Protein AF-A0A2J7Z170-F1 (afdb_monomer)

Secondary structure (DSSP, 8-state):
--HHHHHHHHHHHTT-S-HHHHTTTTTS--HHHHHHHHHIIIIIIGGGS-GGGGPPPPHHHHHHHHHHHHTTEETTEEE-PPTT---TTTT-GGG-TTEEE-GGGHHHHHHHHHHHHHHHHHHHHHT-HHHHHHHHHHHHHHHHHHHHHHHTS----------PPP-SPPPPP-

Structure (mmCIF, N/CA/C/O backbone):
data_AF-A0A2J7Z170-F1
#
_entry.id   AF-A0A2J7Z170-F1
#
loop_
_atom_site.group_PDB
_atom_site.id
_atom_site.type_symbol
_atom_site.label_atom_id
_atom_site.label_alt_id
_atom_site.label_comp_id
_atom_site.label_asym_id
_atom_site.label_entity_id
_atom_site.label_seq_id
_atom_site.pdbx_PDB_ins_code
_atom_site.Cartn_x
_atom_site.Cartn_y
_atom_site.Cartn_z
_atom_site.occupancy
_atom_site.B_iso_or_equiv
_atom_site.auth_seq_id
_atom_site.auth_comp_id
_atom_site.auth_asym_id
_atom_site.auth_atom_id
_atom_site.pdbx_PDB_model_num
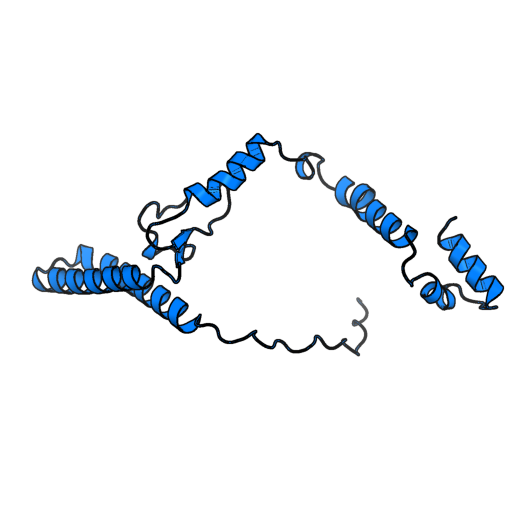ATOM 1 N N . MET A 1 1 ? 19.320 -2.466 -48.873 1.00 48.31 1 MET A N 1
ATOM 2 C CA . MET A 1 1 ? 18.588 -1.811 -49.979 1.00 48.31 1 MET A CA 1
ATOM 3 C C . MET A 1 1 ? 17.517 -0.944 -49.342 1.00 48.31 1 MET A C 1
ATOM 5 O O . MET A 1 1 ? 17.100 -1.253 -48.240 1.00 48.31 1 MET A O 1
ATOM 9 N N . ASP A 1 2 ? 17.167 0.186 -49.949 1.00 59.62 2 ASP A N 1
ATOM 10 C CA . ASP A 1 2 ? 16.150 1.098 -49.407 1.00 59.62 2 ASP A CA 1
ATOM 11 C C . ASP A 1 2 ? 14.764 0.415 -49.413 1.00 59.62 2 ASP A C 1
ATOM 13 O O . ASP A 1 2 ? 14.420 -0.257 -50.387 1.00 59.62 2 ASP A O 1
ATOM 17 N N . LEU A 1 3 ? 13.949 0.599 -48.370 1.00 54.66 3 LEU A N 1
ATOM 18 C CA . LEU A 1 3 ? 12.586 0.049 -48.273 1.00 54.66 3 LEU A CA 1
ATOM 19 C C . LEU A 1 3 ? 11.713 0.552 -49.428 1.00 54.66 3 LEU A C 1
ATOM 21 O O . LEU A 1 3 ? 10.884 -0.182 -49.971 1.00 54.66 3 LEU A O 1
ATOM 25 N N . ALA A 1 4 ? 11.960 1.797 -49.851 1.00 57.03 4 ALA A N 1
ATOM 26 C CA . ALA A 1 4 ? 11.360 2.368 -51.045 1.00 57.03 4 ALA A CA 1
ATOM 27 C C . ALA A 1 4 ? 11.764 1.586 -52.300 1.00 57.03 4 ALA A C 1
ATOM 29 O O . ALA A 1 4 ? 10.923 1.376 -53.166 1.00 57.03 4 ALA A O 1
ATOM 30 N N . ALA A 1 5 ? 13.009 1.104 -52.388 1.00 59.06 5 ALA A N 1
ATOM 31 C CA . ALA A 1 5 ? 13.483 0.275 -53.492 1.00 59.06 5 ALA A CA 1
ATOM 32 C C . ALA A 1 5 ? 12.899 -1.147 -53.441 1.00 59.06 5 ALA A C 1
ATOM 34 O O . ALA A 1 5 ? 12.501 -1.656 -54.482 1.00 59.06 5 ALA A O 1
ATOM 35 N N . GLN A 1 6 ? 12.759 -1.770 -52.266 1.00 57.25 6 GLN A N 1
ATOM 36 C CA . GLN A 1 6 ? 12.107 -3.083 -52.114 1.00 57.25 6 GLN A CA 1
ATOM 37 C C . GLN A 1 6 ? 10.610 -3.036 -52.452 1.00 57.25 6 GLN A C 1
ATOM 39 O O . GLN A 1 6 ? 10.122 -3.889 -53.195 1.00 57.25 6 GLN A O 1
ATOM 44 N N . ALA A 1 7 ? 9.890 -2.012 -51.984 1.00 57.88 7 ALA A N 1
ATOM 45 C CA . ALA A 1 7 ? 8.482 -1.803 -52.319 1.00 57.88 7 ALA A CA 1
ATOM 46 C C . ALA A 1 7 ? 8.284 -1.519 -53.819 1.00 57.88 7 ALA A C 1
ATOM 48 O O . ALA A 1 7 ? 7.341 -2.041 -54.420 1.00 57.88 7 ALA A O 1
ATOM 49 N N . LYS A 1 8 ? 9.208 -0.773 -54.448 1.00 58.00 8 LYS A N 1
ATOM 50 C CA . LYS A 1 8 ? 9.233 -0.558 -55.907 1.00 58.00 8 LYS A CA 1
ATOM 51 C C . LYS A 1 8 ? 9.521 -1.844 -56.678 1.00 58.00 8 LYS A C 1
ATOM 53 O O . LYS A 1 8 ? 8.880 -2.099 -57.688 1.00 58.00 8 LYS A O 1
ATOM 58 N N . THR A 1 9 ? 10.448 -2.675 -56.207 1.00 58.28 9 THR A N 1
ATOM 59 C CA . THR A 1 9 ? 10.758 -3.966 -56.837 1.00 58.28 9 THR A CA 1
ATOM 60 C C . THR A 1 9 ? 9.568 -4.920 -56.743 1.00 58.28 9 THR A C 1
ATOM 62 O O . THR A 1 9 ? 9.194 -5.524 -57.743 1.00 58.28 9 THR A O 1
ATOM 65 N N . GLY A 1 10 ? 8.893 -4.988 -55.589 1.00 59.56 10 GLY A N 1
ATOM 66 C CA . GLY A 1 10 ? 7.643 -5.742 -55.438 1.00 59.56 10 GLY A CA 1
ATOM 67 C C . GLY A 1 10 ? 6.516 -5.208 -56.327 1.00 59.56 10 GLY A C 1
ATOM 68 O O . GLY A 1 10 ? 5.784 -5.988 -56.927 1.00 59.56 10 GLY A O 1
ATOM 69 N N . GLN A 1 11 ? 6.419 -3.885 -56.479 1.00 61.91 11 GLN A N 1
ATOM 70 C CA . GLN A 1 11 ? 5.488 -3.231 -57.399 1.00 61.91 11 GLN A CA 1
ATOM 71 C C . GLN A 1 11 ? 5.726 -3.653 -58.861 1.00 61.91 11 GLN A C 1
ATOM 73 O O . GLN A 1 11 ? 4.772 -3.983 -59.562 1.00 61.91 11 GLN A O 1
ATOM 78 N N . VAL A 1 12 ? 6.987 -3.676 -59.302 1.00 61.00 12 VAL A N 1
ATOM 79 C CA . VAL A 1 12 ? 7.383 -4.063 -60.666 1.00 61.00 12 VAL A CA 1
ATOM 80 C C . VAL A 1 12 ? 7.164 -5.559 -60.919 1.00 61.00 12 VAL A C 1
ATOM 82 O O . VAL A 1 12 ? 6.652 -5.918 -61.973 1.00 61.00 12 VAL A O 1
ATOM 85 N N . ILE A 1 13 ? 7.495 -6.428 -59.958 1.00 63.19 13 ILE A N 1
ATOM 86 C CA . ILE A 1 13 ? 7.351 -7.889 -60.095 1.00 63.19 13 ILE A CA 1
ATOM 87 C C . ILE A 1 13 ? 5.876 -8.318 -60.083 1.00 63.19 13 ILE A C 1
ATOM 89 O O . ILE A 1 13 ? 5.488 -9.192 -60.852 1.00 63.19 13 ILE A O 1
ATOM 93 N N . ALA A 1 14 ? 5.048 -7.702 -59.237 1.00 64.94 14 ALA A N 1
ATOM 94 C CA . ALA A 1 14 ? 3.621 -8.016 -59.130 1.00 64.94 14 ALA A CA 1
ATOM 95 C C . ALA A 1 14 ? 2.731 -7.179 -60.077 1.00 64.94 14 ALA A C 1
ATOM 97 O O . ALA A 1 14 ? 1.515 -7.347 -60.082 1.00 64.94 14 ALA A O 1
ATOM 98 N N . GLY A 1 15 ? 3.317 -6.280 -60.880 1.00 68.75 15 GLY A N 1
ATOM 99 C CA . GLY A 1 15 ? 2.610 -5.508 -61.910 1.00 68.75 15 GLY A CA 1
ATOM 100 C C . GLY A 1 15 ? 1.645 -4.439 -61.383 1.00 68.75 15 GLY A C 1
ATOM 101 O O . GLY A 1 15 ? 0.754 -4.002 -62.110 1.00 68.75 15 GLY A O 1
ATOM 102 N N . HIS A 1 16 ? 1.786 -4.004 -60.130 1.00 72.44 16 HIS A N 1
ATOM 103 C CA . HIS A 1 16 ? 0.893 -3.003 -59.549 1.00 72.44 16 HIS A CA 1
ATOM 104 C C . HIS A 1 16 ? 1.307 -1.577 -59.935 1.00 72.44 16 HIS A C 1
ATOM 106 O O . HIS A 1 16 ? 2.478 -1.215 -59.933 1.00 72.44 16 HIS A O 1
ATOM 112 N N . THR A 1 17 ? 0.346 -0.702 -60.218 1.00 71.62 17 THR A N 1
ATOM 113 C CA . THR A 1 17 ? 0.636 0.694 -60.601 1.00 71.62 17 THR A CA 1
ATOM 114 C C . THR A 1 17 ? 0.821 1.622 -59.398 1.00 71.62 17 THR A C 1
ATOM 116 O O . THR A 1 17 ? 1.385 2.706 -59.533 1.00 71.62 17 THR A O 1
ATOM 119 N N . ASN A 1 18 ? 0.366 1.208 -58.211 1.00 71.06 18 ASN A N 1
ATOM 120 C CA . ASN A 1 18 ? 0.396 2.006 -56.989 1.00 71.06 18 ASN A CA 1
ATOM 121 C C . ASN A 1 18 ? 1.242 1.311 -55.916 1.00 71.06 18 ASN A C 1
ATOM 123 O O . ASN A 1 18 ? 0.908 0.221 -55.469 1.00 71.06 18 ASN A O 1
ATOM 127 N N . ILE A 1 19 ? 2.302 1.970 -55.450 1.00 64.19 19 ILE A N 1
ATOM 128 C CA . ILE A 1 19 ? 3.207 1.436 -54.421 1.00 64.19 19 ILE A CA 1
ATOM 129 C C . ILE A 1 19 ? 2.491 1.101 -53.101 1.00 64.19 19 ILE A C 1
ATOM 131 O O . ILE A 1 19 ? 2.908 0.205 -52.369 1.00 64.19 19 ILE A O 1
ATOM 135 N N . ASN A 1 20 ? 1.365 1.762 -52.812 1.00 65.25 20 ASN A N 1
ATOM 136 C CA . ASN A 1 20 ? 0.587 1.497 -51.606 1.00 65.25 20 ASN A CA 1
ATOM 137 C C . ASN A 1 20 ? -0.057 0.102 -51.604 1.00 65.25 20 ASN A C 1
ATOM 139 O O . ASN A 1 20 ? -0.345 -0.418 -50.530 1.00 65.25 20 ASN A O 1
ATOM 143 N N . THR A 1 21 ? -0.262 -0.522 -52.772 1.00 67.56 21 THR A N 1
ATOM 144 C CA . THR A 1 21 ? -0.851 -1.869 -52.855 1.00 67.56 21 THR A CA 1
ATOM 145 C C . THR A 1 21 ? 0.171 -2.971 -52.591 1.00 67.56 21 THR A C 1
ATOM 147 O O . THR A 1 21 ? -0.226 -4.067 -52.212 1.00 67.56 21 THR A O 1
ATOM 150 N N . THR A 1 22 ? 1.475 -2.696 -52.736 1.00 63.31 22 THR A N 1
ATOM 151 C CA . THR A 1 22 ? 2.545 -3.672 -52.459 1.00 63.31 22 THR A CA 1
ATOM 152 C C . THR A 1 22 ? 3.273 -3.452 -51.139 1.00 63.31 22 THR A C 1
ATOM 154 O O . THR A 1 22 ? 3.957 -4.351 -50.652 1.00 63.31 22 THR A O 1
ATOM 157 N N . MET A 1 23 ? 3.073 -2.294 -50.510 1.00 63.66 23 MET A N 1
ATOM 158 C CA . MET A 1 23 ? 3.662 -1.937 -49.218 1.00 63.66 23 MET A CA 1
ATOM 159 C C . MET A 1 23 ? 3.299 -2.929 -48.095 1.00 63.66 23 MET A C 1
ATOM 161 O O . MET A 1 23 ? 4.105 -3.167 -47.200 1.00 63.66 23 MET A O 1
ATOM 165 N N . GLY A 1 24 ? 2.126 -3.573 -48.176 1.00 59.69 24 GLY A N 1
ATOM 166 C CA . GLY A 1 24 ? 1.712 -4.634 -47.249 1.00 59.69 24 GLY A CA 1
ATOM 167 C C . GLY A 1 24 ? 2.518 -5.936 -47.370 1.00 59.69 24 GLY A C 1
ATOM 168 O O . GLY A 1 24 ? 2.717 -6.611 -46.364 1.00 59.69 24 GLY A O 1
ATOM 169 N N . TYR A 1 25 ? 3.049 -6.267 -48.555 1.00 58.78 25 TYR A N 1
ATOM 170 C CA . TYR A 1 25 ? 3.890 -7.461 -48.750 1.00 58.78 25 TYR A CA 1
ATOM 171 C C . TYR A 1 25 ? 5.287 -7.286 -48.156 1.00 58.78 25 TYR A C 1
ATOM 173 O O . TYR A 1 25 ? 5.874 -8.243 -47.661 1.00 58.78 25 TYR A O 1
ATOM 181 N N . ALA A 1 26 ? 5.800 -6.053 -48.151 1.00 54.62 26 ALA A N 1
ATOM 182 C CA . ALA A 1 26 ? 7.051 -5.723 -47.479 1.00 54.62 26 ALA A CA 1
ATOM 183 C C . ALA A 1 26 ? 6.918 -5.760 -45.946 1.00 54.62 26 ALA A C 1
ATOM 185 O O . ALA A 1 26 ? 7.927 -5.828 -45.262 1.00 54.62 26 ALA A O 1
ATOM 186 N N . ALA A 1 27 ? 5.700 -5.733 -45.394 1.00 54.25 27 ALA A N 1
ATOM 187 C CA . ALA A 1 27 ? 5.441 -5.547 -43.967 1.00 54.25 27 ALA A CA 1
ATOM 188 C C . ALA A 1 27 ? 5.404 -6.844 -43.129 1.00 54.25 27 ALA A C 1
ATOM 190 O O . ALA A 1 27 ? 5.042 -6.791 -41.955 1.00 54.25 27 ALA A O 1
ATOM 191 N N . ILE A 1 28 ? 5.815 -7.999 -43.667 1.00 60.28 28 ILE A N 1
ATOM 192 C CA . ILE A 1 28 ? 5.852 -9.289 -42.935 1.00 60.28 28 ILE A CA 1
ATOM 193 C C . ILE A 1 28 ? 7.118 -9.384 -42.033 1.00 60.28 28 ILE A C 1
ATOM 195 O O . ILE A 1 28 ? 7.667 -10.446 -41.801 1.00 60.28 28 ILE A O 1
ATOM 199 N N . TYR A 1 29 ? 7.559 -8.255 -41.463 1.00 61.22 29 TYR A N 1
ATOM 200 C CA . TYR A 1 29 ? 8.814 -8.021 -40.717 1.00 61.22 29 TYR A CA 1
ATOM 201 C C . TYR A 1 29 ? 10.105 -7.980 -41.550 1.00 61.22 29 TYR A C 1
ATOM 203 O O . TYR A 1 29 ? 10.928 -8.893 -41.484 1.00 61.22 29 TYR A O 1
ATOM 211 N N . PRO A 1 30 ? 10.382 -6.860 -42.235 1.00 68.81 30 PRO A N 1
ATOM 212 C CA . PRO A 1 30 ? 11.734 -6.548 -42.646 1.00 68.81 30 PRO A CA 1
ATOM 213 C C . PRO A 1 30 ? 12.435 -5.898 -41.447 1.00 68.81 30 PRO A C 1
ATOM 215 O O . PRO A 1 30 ? 11.935 -4.932 -40.860 1.00 68.81 30 PRO A O 1
ATOM 218 N N . THR A 1 31 ? 13.603 -6.413 -41.074 1.00 75.44 31 THR A N 1
ATOM 219 C CA . THR A 1 31 ? 14.533 -5.800 -40.107 1.00 75.44 31 THR A CA 1
ATOM 220 C C . THR A 1 31 ? 14.631 -4.280 -40.291 1.00 75.44 31 THR A C 1
ATOM 222 O O . THR A 1 31 ? 14.634 -3.523 -39.326 1.00 75.44 31 THR A O 1
ATOM 225 N N . GLU A 1 32 ? 14.558 -3.832 -41.539 1.00 72.75 32 GLU A N 1
ATOM 226 C CA . GLU A 1 32 ? 14.569 -2.438 -41.968 1.00 72.75 32 GLU A CA 1
AT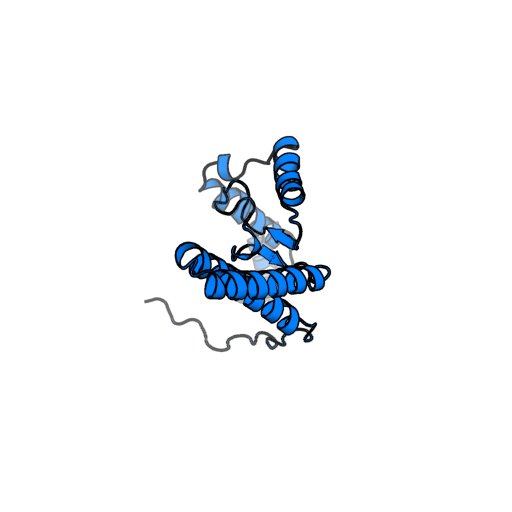OM 227 C C . GLU A 1 32 ? 13.417 -1.589 -41.378 1.00 72.75 32 GLU A C 1
ATOM 229 O O . GLU A 1 32 ? 13.621 -0.421 -41.064 1.00 72.75 32 GLU A O 1
ATOM 234 N N . THR A 1 33 ? 12.214 -2.142 -41.156 1.00 74.12 33 THR A N 1
ATOM 235 C CA . THR A 1 33 ? 11.116 -1.409 -40.484 1.00 74.12 33 THR A CA 1
ATOM 236 C C . THR A 1 33 ? 11.412 -1.215 -38.995 1.00 74.12 33 THR A C 1
ATOM 238 O O . THR A 1 33 ? 11.154 -0.143 -38.441 1.00 74.12 33 THR A O 1
ATOM 241 N N . ILE A 1 34 ? 11.993 -2.228 -38.341 1.00 78.44 34 ILE A N 1
ATOM 242 C CA . ILE A 1 34 ? 12.425 -2.135 -36.937 1.00 78.44 34 ILE A CA 1
ATOM 243 C C . ILE A 1 34 ? 13.557 -1.111 -36.813 1.00 78.44 34 ILE A C 1
ATOM 245 O O . ILE A 1 34 ? 13.542 -0.276 -35.908 1.00 78.44 34 ILE A O 1
ATOM 249 N N . GLU A 1 35 ? 14.519 -1.139 -37.731 1.00 83.19 35 GLU A N 1
ATOM 250 C CA . GLU A 1 35 ? 15.625 -0.184 -37.793 1.00 83.19 35 GLU A CA 1
ATOM 251 C C . GLU A 1 35 ? 15.134 1.238 -38.061 1.00 83.19 35 GLU A C 1
ATOM 253 O O . GLU A 1 35 ? 15.501 2.150 -37.321 1.00 83.19 35 GLU A O 1
ATOM 258 N N . ALA A 1 36 ? 14.232 1.435 -39.026 1.00 80.88 36 ALA A N 1
ATOM 259 C CA . ALA A 1 36 ? 13.621 2.734 -39.297 1.00 80.88 36 ALA A CA 1
ATOM 260 C C . ALA A 1 36 ? 12.890 3.285 -38.062 1.00 80.88 36 ALA A C 1
ATOM 262 O O . ALA A 1 36 ? 13.030 4.465 -37.728 1.00 80.88 36 ALA A O 1
ATOM 263 N N . HIS A 1 37 ? 12.167 2.432 -37.327 1.00 81.00 37 HIS A N 1
ATOM 264 C CA . HIS A 1 37 ? 11.533 2.827 -36.072 1.00 81.00 37 HIS A CA 1
ATOM 265 C C . HIS A 1 37 ? 12.561 3.189 -34.988 1.00 81.00 37 HIS A C 1
ATOM 267 O O . HIS A 1 37 ? 12.420 4.218 -34.326 1.00 81.00 37 HIS A O 1
ATOM 273 N N . ARG A 1 38 ? 13.628 2.394 -34.826 1.00 85.00 38 ARG A N 1
ATOM 274 C CA . ARG A 1 38 ? 14.720 2.683 -33.879 1.00 85.00 38 ARG A CA 1
ATOM 275 C C . ARG A 1 38 ? 15.417 4.003 -34.201 1.00 85.00 38 ARG A C 1
ATOM 277 O O . ARG A 1 38 ? 15.658 4.782 -33.285 1.00 85.00 38 ARG A O 1
ATOM 284 N N . VAL A 1 39 ? 15.684 4.292 -35.474 1.00 85.81 39 VAL A N 1
ATOM 285 C CA . VAL A 1 39 ? 16.257 5.571 -35.928 1.00 85.81 39 VAL A CA 1
ATOM 286 C C . VAL A 1 39 ? 15.296 6.722 -35.636 1.00 85.81 39 VAL A C 1
ATOM 288 O O . VAL A 1 39 ? 15.700 7.748 -35.092 1.00 85.81 39 VAL A O 1
ATOM 291 N N . PHE A 1 40 ? 14.004 6.558 -35.916 1.00 84.69 40 PHE A N 1
ATOM 292 C CA . PHE A 1 40 ? 13.003 7.573 -35.596 1.00 84.69 40 PHE A CA 1
ATOM 293 C C . PHE A 1 40 ? 12.944 7.882 -34.089 1.00 84.69 40 PHE A C 1
ATOM 295 O O . PHE A 1 40 ? 12.944 9.050 -33.692 1.00 84.69 40 PHE A O 1
ATOM 302 N N . VAL A 1 41 ? 12.940 6.860 -33.230 1.00 84.56 41 VAL A N 1
ATOM 303 C CA . VAL A 1 41 ? 12.918 7.046 -31.772 1.00 84.56 41 VAL A CA 1
ATOM 304 C C . VAL A 1 41 ? 14.233 7.653 -31.274 1.00 84.56 41 VAL A C 1
ATOM 306 O O . VAL A 1 41 ? 14.218 8.694 -30.615 1.00 84.56 41 VAL A O 1
ATOM 309 N N . THR A 1 42 ? 15.370 7.043 -31.601 1.00 80.12 42 THR A N 1
ATOM 310 C CA . THR A 1 42 ? 16.674 7.400 -31.026 1.00 80.12 42 THR A CA 1
ATOM 311 C C . THR A 1 42 ? 17.268 8.668 -31.636 1.00 80.12 42 THR A C 1
ATOM 313 O O . THR A 1 42 ? 17.795 9.491 -30.897 1.00 80.12 42 THR A O 1
ATOM 316 N N . CYS A 1 43 ? 17.158 8.881 -32.949 1.00 75.44 43 CYS A N 1
ATOM 317 C CA . CYS A 1 43 ? 17.764 10.042 -33.611 1.00 75.44 43 CYS A CA 1
ATOM 318 C C . CYS A 1 43 ? 16.817 11.240 -33.706 1.00 75.44 43 CYS A C 1
ATOM 320 O O . CYS A 1 43 ? 17.277 12.374 -33.657 1.00 75.44 43 CYS A O 1
ATOM 322 N N . ARG A 1 44 ? 15.501 11.025 -33.853 1.00 76.44 44 ARG A N 1
ATOM 323 C CA . ARG A 1 44 ? 14.556 12.130 -34.096 1.00 76.44 44 ARG A CA 1
ATOM 324 C C . ARG A 1 44 ? 13.758 12.527 -32.863 1.00 76.44 44 ARG A C 1
ATOM 326 O O . ARG A 1 44 ? 13.582 13.714 -32.623 1.00 76.44 44 ARG A O 1
ATOM 333 N N . ARG A 1 45 ? 13.252 11.567 -32.083 1.00 85.44 45 ARG A N 1
ATOM 334 C CA . ARG A 1 45 ? 12.436 11.876 -30.893 1.00 85.44 45 ARG A CA 1
ATOM 335 C C . ARG A 1 45 ? 13.294 12.255 -29.690 1.00 85.44 45 ARG A C 1
ATOM 337 O O . ARG A 1 45 ? 12.996 13.262 -29.058 1.00 85.44 45 ARG A O 1
ATOM 344 N N . ARG A 1 46 ? 14.349 11.489 -29.398 1.00 82.81 46 ARG A N 1
ATOM 345 C CA . ARG A 1 46 ? 15.247 11.763 -28.262 1.00 82.81 46 ARG A CA 1
ATOM 346 C C . ARG A 1 46 ? 16.091 13.027 -28.444 1.00 82.81 46 ARG A C 1
ATOM 348 O O . ARG A 1 46 ? 16.323 13.726 -27.474 1.00 82.81 46 ARG A O 1
ATOM 355 N N . ALA A 1 47 ? 16.457 13.386 -29.677 1.00 81.19 47 ALA A N 1
ATOM 356 C CA . ALA A 1 47 ? 17.195 14.626 -29.957 1.00 81.19 47 ALA A CA 1
ATOM 357 C C . ALA A 1 47 ? 16.403 15.917 -29.660 1.00 81.19 47 ALA A C 1
ATOM 359 O O . ALA A 1 47 ? 16.994 16.984 -29.546 1.00 81.19 47 ALA A O 1
ATOM 360 N N . LEU A 1 48 ? 15.070 15.838 -29.539 1.00 85.06 48 LEU A N 1
ATOM 361 C CA . LEU A 1 48 ? 14.223 16.979 -29.162 1.00 85.06 48 LEU A CA 1
ATOM 362 C C . LEU A 1 48 ? 14.210 17.239 -27.648 1.00 85.06 48 LEU A C 1
ATOM 364 O O . LEU A 1 48 ? 13.621 18.226 -27.209 1.00 85.06 48 LEU A O 1
ATOM 368 N N . ARG A 1 49 ? 14.787 16.337 -26.849 1.00 84.56 49 ARG A N 1
ATOM 369 C CA . ARG A 1 49 ? 14.904 16.464 -25.397 1.00 84.56 49 ARG A CA 1
ATOM 370 C C . ARG A 1 49 ? 16.362 16.735 -25.019 1.00 84.56 49 ARG A C 1
ATOM 372 O O . ARG A 1 49 ? 17.260 16.290 -25.735 1.00 84.56 49 ARG A O 1
ATOM 379 N N . PRO A 1 50 ? 16.617 17.459 -23.916 1.00 88.44 50 PRO A N 1
ATOM 380 C CA . PRO A 1 50 ? 17.962 17.595 -23.372 1.00 88.44 50 PRO A CA 1
ATOM 381 C C . PRO A 1 50 ? 18.625 16.226 -23.176 1.00 88.44 50 PRO A C 1
ATOM 383 O O . PRO A 1 50 ? 17.978 15.284 -22.716 1.00 88.44 50 PRO A O 1
ATOM 386 N N . ALA A 1 51 ? 19.916 16.121 -23.504 1.00 80.38 51 ALA A N 1
ATOM 387 C CA . ALA A 1 51 ? 20.657 14.859 -23.428 1.00 80.38 51 ALA A CA 1
ATOM 388 C C . ALA A 1 51 ? 20.664 14.257 -22.009 1.00 80.38 51 ALA A C 1
ATOM 390 O O . ALA A 1 51 ? 20.619 13.035 -21.869 1.00 80.38 51 ALA A O 1
ATOM 391 N N . GLU A 1 52 ? 20.626 15.104 -20.974 1.00 83.50 52 GLU A N 1
ATOM 392 C CA . GLU A 1 52 ? 20.494 14.712 -19.566 1.00 83.50 52 GLU A CA 1
ATOM 393 C C . GLU A 1 52 ? 19.295 13.786 -19.290 1.00 83.50 52 GLU A C 1
ATOM 395 O O . GLU A 1 52 ? 19.423 12.858 -18.496 1.00 83.50 52 GLU A O 1
ATOM 400 N N . GLU A 1 53 ? 18.150 13.964 -19.970 1.00 83.31 53 GLU A N 1
ATOM 401 C CA . GLU A 1 53 ? 16.964 13.098 -19.794 1.00 83.31 53 GLU A CA 1
ATOM 402 C C . GLU A 1 53 ? 17.205 11.654 -20.277 1.00 83.31 53 GLU A C 1
ATOM 404 O O . GLU A 1 53 ? 16.420 10.746 -19.990 1.00 83.31 53 GLU A O 1
ATOM 409 N N . HIS A 1 54 ? 18.265 11.428 -21.053 1.00 81.88 54 HIS A N 1
ATOM 410 C CA . HIS A 1 54 ? 18.606 10.141 -21.656 1.00 81.88 54 HIS A CA 1
ATOM 411 C C . HIS A 1 54 ? 19.951 9.590 -21.175 1.00 81.88 54 HIS A C 1
ATOM 413 O O . HIS A 1 54 ? 20.440 8.608 -21.739 1.00 81.88 54 HIS A O 1
ATOM 419 N N . ARG A 1 55 ? 20.535 10.195 -20.135 1.00 87.25 55 ARG A N 1
ATOM 420 C CA . ARG A 1 55 ? 21.726 9.683 -19.457 1.00 87.25 55 ARG A CA 1
ATOM 421 C C . ARG A 1 55 ? 21.474 8.259 -18.951 1.00 87.25 55 ARG A C 1
ATOM 423 O O . ARG A 1 55 ? 20.442 7.975 -18.345 1.00 87.25 55 ARG A O 1
ATOM 430 N N . THR A 1 56 ? 22.450 7.378 -19.156 1.00 87.06 56 THR A N 1
ATOM 431 C CA . THR A 1 56 ? 22.470 6.060 -18.512 1.00 87.06 56 THR A CA 1
ATOM 432 C C . THR A 1 56 ? 22.769 6.241 -17.018 1.00 87.06 56 THR A C 1
ATOM 434 O O . THR A 1 56 ? 23.796 6.850 -16.703 1.00 87.06 56 THR A O 1
ATOM 437 N N . PRO A 1 57 ? 21.911 5.751 -16.103 1.00 89.06 57 PRO A N 1
ATOM 438 C CA . PRO A 1 57 ? 22.190 5.819 -14.669 1.00 89.06 57 PRO A CA 1
ATOM 439 C C . PRO A 1 57 ? 23.459 5.034 -14.309 1.00 89.06 57 PRO A C 1
ATOM 441 O O . PRO A 1 57 ? 23.773 4.042 -14.970 1.00 89.06 57 PRO A O 1
ATOM 444 N N . THR A 1 58 ? 24.189 5.476 -13.285 1.00 93.00 58 THR A N 1
ATOM 445 C CA . THR A 1 58 ? 25.379 4.772 -12.774 1.00 93.00 58 THR A CA 1
ATOM 446 C C . THR A 1 58 ? 24.986 3.579 -11.910 1.00 93.00 58 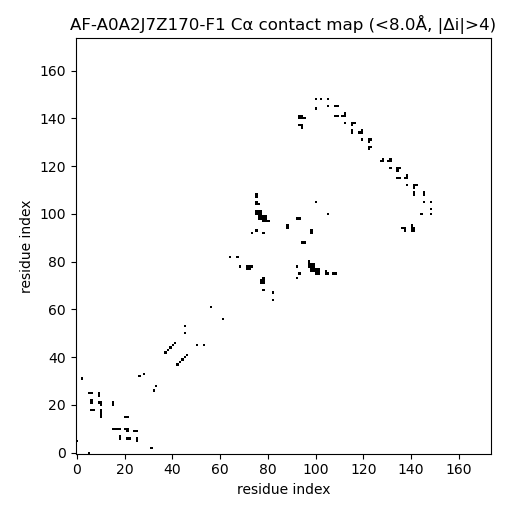THR A C 1
ATOM 448 O O . THR A 1 58 ? 23.870 3.513 -11.398 1.00 93.00 58 THR A O 1
ATOM 451 N N . ASP A 1 59 ? 25.918 2.649 -11.694 1.00 92.81 59 ASP A N 1
ATOM 452 C CA . ASP A 1 59 ? 25.675 1.483 -10.836 1.00 92.81 59 ASP A CA 1
ATOM 453 C C . ASP A 1 59 ? 25.335 1.893 -9.395 1.00 92.81 59 ASP A C 1
ATOM 455 O O . ASP A 1 59 ? 24.414 1.343 -8.803 1.00 92.81 59 ASP A O 1
ATOM 459 N N . THR A 1 60 ? 25.979 2.935 -8.858 1.00 91.19 60 THR A N 1
ATOM 460 C CA . THR A 1 60 ? 25.637 3.487 -7.535 1.00 91.19 60 THR A CA 1
ATOM 461 C C . THR A 1 60 ? 24.220 4.065 -7.498 1.00 91.19 60 THR A C 1
ATOM 463 O O . THR A 1 60 ? 23.483 3.818 -6.549 1.00 91.19 60 THR A O 1
ATOM 466 N N . GLU A 1 61 ? 23.797 4.797 -8.537 1.00 87.88 61 GLU A N 1
ATOM 467 C CA . GLU A 1 61 ? 22.417 5.300 -8.638 1.00 87.88 61 GLU A CA 1
ATOM 468 C C . GLU A 1 61 ? 21.406 4.143 -8.720 1.00 87.88 61 GLU A C 1
ATOM 470 O O . GLU A 1 61 ? 20.318 4.226 -8.144 1.00 87.88 61 GLU A O 1
ATOM 475 N N . TRP A 1 62 ? 21.767 3.053 -9.403 1.00 88.62 62 TRP A N 1
ATOM 476 C CA . TRP A 1 62 ? 20.968 1.830 -9.461 1.00 88.62 62 TRP A CA 1
ATOM 477 C C . TRP A 1 62 ? 20.864 1.133 -8.105 1.00 88.62 62 TRP A C 1
ATOM 479 O O . TRP A 1 62 ? 19.759 0.770 -7.699 1.00 88.62 62 TRP A O 1
ATOM 489 N N . GLU A 1 63 ? 21.976 0.968 -7.394 1.00 86.38 63 GLU A N 1
ATOM 490 C CA . GLU A 1 63 ? 22.004 0.391 -6.047 1.00 86.38 63 GLU A CA 1
ATOM 491 C C . GLU A 1 63 ? 21.173 1.224 -5.068 1.00 86.38 63 GLU A C 1
ATOM 493 O O . GLU A 1 63 ? 20.363 0.673 -4.319 1.00 86.38 63 GLU A O 1
ATOM 498 N N . ASP A 1 64 ? 21.286 2.552 -5.116 1.00 85.69 64 ASP A N 1
ATOM 499 C CA . ASP A 1 64 ? 20.490 3.441 -4.273 1.00 85.69 64 ASP A CA 1
ATOM 500 C C . ASP A 1 64 ? 18.994 3.349 -4.577 1.00 85.69 64 ASP A C 1
ATOM 502 O O . ASP A 1 64 ? 18.177 3.271 -3.647 1.00 85.69 64 ASP A O 1
ATOM 506 N N . PHE A 1 65 ? 18.631 3.309 -5.862 1.00 83.69 65 PHE A N 1
ATOM 507 C CA . PHE A 1 65 ? 17.254 3.138 -6.311 1.00 83.69 65 PHE A CA 1
ATOM 508 C C . PHE A 1 65 ? 16.667 1.803 -5.848 1.00 83.69 65 PHE A C 1
ATOM 510 O O . PHE A 1 65 ? 15.574 1.783 -5.282 1.00 83.69 65 PHE A O 1
ATOM 517 N N . LEU A 1 66 ? 17.381 0.693 -6.040 1.00 80.88 66 LEU A N 1
ATOM 518 C CA . LEU A 1 66 ? 16.925 -0.635 -5.622 1.00 80.88 66 LEU A CA 1
ATOM 519 C C . LEU A 1 66 ? 16.846 -0.739 -4.094 1.00 80.88 66 LEU A C 1
ATOM 521 O O . LEU A 1 66 ? 15.806 -1.115 -3.544 1.00 80.88 66 LEU A O 1
ATOM 525 N N . GLY A 1 67 ? 17.890 -0.287 -3.400 1.00 75.44 67 GLY A N 1
ATOM 526 C CA . GLY A 1 67 ? 17.944 -0.263 -1.945 1.00 75.44 67 GLY A CA 1
ATOM 527 C C . GLY A 1 67 ? 16.861 0.620 -1.322 1.00 75.44 67 GLY A C 1
ATOM 528 O O . GLY A 1 67 ? 16.463 0.398 -0.182 1.00 75.44 67 GLY A O 1
ATOM 529 N N . TYR A 1 68 ? 16.335 1.624 -2.028 1.00 74.12 68 TYR A N 1
ATOM 530 C CA . TYR A 1 68 ? 15.222 2.444 -1.536 1.00 74.12 68 TYR A CA 1
ATOM 531 C C . TYR A 1 68 ? 13.940 1.638 -1.293 1.00 74.12 68 TYR A C 1
ATOM 533 O O . TYR A 1 68 ? 13.225 1.895 -0.320 1.00 74.12 68 TYR A O 1
ATOM 541 N N . PHE A 1 69 ? 13.640 0.661 -2.154 1.00 65.56 69 PHE A N 1
ATOM 542 C CA . PHE A 1 69 ? 12.444 -0.172 -2.010 1.00 65.56 69 PHE A CA 1
ATOM 543 C C . PHE A 1 69 ? 12.610 -1.203 -0.895 1.00 65.56 69 PHE A C 1
ATOM 545 O O . PHE A 1 69 ? 11.683 -1.405 -0.110 1.00 65.56 69 PHE A O 1
ATOM 552 N N . GLU A 1 70 ? 13.803 -1.786 -0.760 1.00 63.56 70 GLU A N 1
ATOM 553 C CA . GLU A 1 70 ? 14.131 -2.697 0.343 1.00 63.56 70 GLU A CA 1
ATOM 554 C C . GLU A 1 70 ? 14.074 -1.982 1.701 1.00 63.56 70 GLU A C 1
ATOM 556 O O . GLU A 1 70 ? 13.488 -2.494 2.658 1.00 63.56 70 GLU A O 1
ATOM 561 N N . ARG A 1 71 ? 14.571 -0.738 1.760 1.00 63.53 71 ARG A N 1
ATOM 562 C CA . ARG A 1 71 ? 14.538 0.124 2.955 1.00 63.53 71 ARG A CA 1
ATOM 563 C C . ARG A 1 71 ? 13.126 0.551 3.378 1.00 63.53 71 ARG A C 1
ATOM 565 O O . ARG A 1 71 ? 12.959 1.085 4.471 1.00 63.53 71 ARG A O 1
ATOM 572 N N . ARG A 1 72 ? 12.097 0.324 2.552 1.00 74.06 72 ARG A N 1
ATOM 573 C CA . ARG A 1 72 ? 10.698 0.707 2.830 1.00 74.06 72 ARG A CA 1
ATOM 574 C C . ARG A 1 72 ? 9.764 -0.470 3.106 1.00 74.06 72 ARG A C 1
ATOM 576 O O . ARG A 1 72 ? 8.537 -0.320 3.022 1.00 74.06 72 ARG A O 1
ATOM 583 N N . LYS A 1 73 ? 10.322 -1.622 3.485 1.00 77.75 73 LYS A N 1
ATOM 584 C CA . LYS A 1 73 ? 9.549 -2.691 4.118 1.00 77.75 73 LYS A CA 1
ATOM 585 C C . LYS A 1 73 ? 9.088 -2.233 5.503 1.00 77.75 73 LYS A C 1
ATOM 587 O O . LYS A 1 73 ? 9.888 -1.850 6.351 1.00 77.75 73 LYS A O 1
ATOM 592 N N . LEU A 1 74 ? 7.781 -2.253 5.714 1.00 81.62 74 LEU A N 1
ATOM 593 C CA . LEU A 1 74 ? 7.129 -1.876 6.961 1.00 81.62 74 LEU A CA 1
ATOM 594 C C . LEU A 1 74 ? 6.639 -3.133 7.678 1.00 81.62 74 LEU A C 1
ATOM 596 O O . LEU A 1 74 ? 6.572 -4.217 7.103 1.00 81.62 74 LEU A O 1
ATOM 600 N N . SER A 1 75 ? 6.234 -2.982 8.937 1.00 81.62 75 SER A N 1
ATOM 601 C CA . SER A 1 75 ? 5.759 -4.098 9.765 1.00 81.62 75 SER A CA 1
ATOM 602 C C . SER A 1 75 ? 4.519 -4.811 9.215 1.00 81.62 75 SER A C 1
ATOM 604 O O . SER A 1 75 ? 4.264 -5.948 9.596 1.00 81.62 75 SER A O 1
ATOM 606 N N . VAL A 1 76 ? 3.751 -4.156 8.340 1.00 88.50 76 VAL A N 1
ATOM 607 C CA . VAL A 1 76 ? 2.443 -4.635 7.858 1.00 88.50 76 VAL A CA 1
ATOM 608 C C . VAL A 1 76 ? 2.369 -4.729 6.324 1.00 88.50 76 VAL A C 1
ATOM 610 O O . VAL A 1 76 ? 1.325 -5.036 5.751 1.00 88.50 76 VAL A O 1
ATOM 613 N N . GLY A 1 77 ? 3.466 -4.434 5.625 1.00 88.81 77 GLY A N 1
ATOM 614 C CA . GLY A 1 77 ? 3.509 -4.440 4.165 1.00 88.81 77 GLY A CA 1
ATOM 615 C C . GLY A 1 77 ? 4.593 -3.532 3.604 1.00 88.81 77 GLY A C 1
ATOM 616 O O . GLY A 1 77 ? 5.600 -3.275 4.261 1.00 88.81 77 GLY A O 1
ATOM 617 N N . THR A 1 78 ? 4.373 -3.012 2.399 1.00 88.06 78 THR A N 1
ATOM 618 C CA . THR A 1 78 ? 5.372 -2.206 1.683 1.00 88.06 78 THR A CA 1
ATOM 619 C C . THR A 1 78 ? 4.805 -0.843 1.308 1.00 88.06 78 THR A C 1
ATOM 621 O O . THR A 1 78 ? 3.670 -0.725 0.842 1.00 88.06 78 THR A O 1
ATOM 624 N N . CYS A 1 79 ? 5.602 0.210 1.492 1.00 86.81 79 CYS A N 1
ATOM 625 C CA . CYS A 1 79 ? 5.254 1.548 1.020 1.00 86.81 79 CYS A CA 1
ATOM 626 C C . CYS A 1 79 ? 5.543 1.669 -0.484 1.00 86.81 79 CYS A C 1
ATOM 628 O O . CYS A 1 79 ? 6.695 1.567 -0.896 1.00 86.81 79 CYS A O 1
ATOM 630 N N . VAL A 1 80 ? 4.519 1.937 -1.301 1.00 86.06 80 VAL A N 1
ATOM 631 C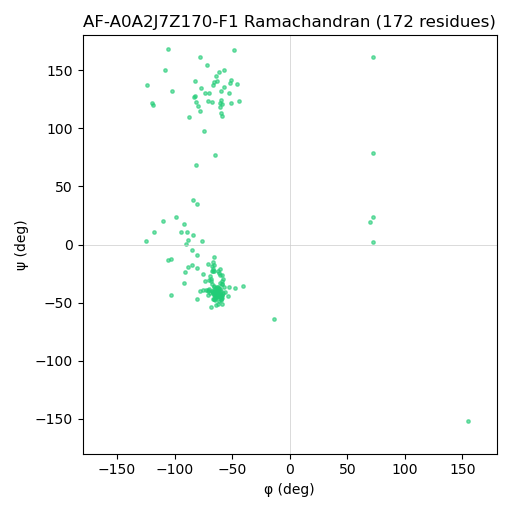 CA . VAL A 1 80 ? 4.646 2.092 -2.768 1.00 86.06 80 VAL A CA 1
ATOM 632 C C . VAL A 1 80 ? 4.875 3.542 -3.210 1.00 86.06 80 VAL A C 1
ATOM 634 O O . VAL A 1 80 ? 4.654 3.906 -4.363 1.00 86.06 80 VAL A O 1
ATOM 637 N N . ARG A 1 81 ? 5.294 4.409 -2.286 1.00 84.88 81 ARG A N 1
ATOM 638 C CA . ARG A 1 81 ? 5.600 5.810 -2.584 1.00 84.88 81 ARG A CA 1
ATOM 639 C C . ARG A 1 81 ? 6.833 5.907 -3.495 1.00 84.88 81 ARG A C 1
ATOM 641 O O . ARG A 1 81 ? 7.825 5.222 -3.260 1.00 84.88 81 ARG A O 1
ATOM 648 N N . ALA A 1 82 ? 6.765 6.790 -4.492 1.00 82.81 82 ALA A N 1
ATOM 649 C CA . ALA A 1 82 ? 7.802 6.966 -5.507 1.00 82.81 82 ALA A CA 1
ATOM 650 C C . ALA A 1 82 ? 9.180 7.310 -4.915 1.00 82.81 82 ALA A C 1
ATOM 652 O O . ALA A 1 82 ? 9.274 7.971 -3.874 1.00 82.81 82 ALA A O 1
ATOM 653 N N . TYR A 1 83 ? 10.232 6.884 -5.619 1.00 79.06 83 TYR A N 1
ATOM 654 C CA . TYR A 1 83 ? 11.625 7.186 -5.293 1.00 79.06 83 TYR A CA 1
ATOM 655 C C . TYR A 1 83 ? 11.853 8.692 -5.092 1.00 79.06 83 TYR A C 1
ATOM 657 O O . TYR A 1 83 ? 11.248 9.516 -5.775 1.00 79.06 83 TYR A O 1
ATOM 665 N N . GLY A 1 84 ? 12.696 9.052 -4.121 1.00 76.69 84 GLY A N 1
ATOM 666 C CA . GLY A 1 84 ? 13.038 10.447 -3.822 1.00 76.69 84 GLY A CA 1
ATOM 667 C C . GLY A 1 84 ? 11.940 11.281 -3.147 1.00 76.69 84 GLY A C 1
ATOM 668 O O . GLY A 1 84 ? 12.167 12.453 -2.868 1.00 76.69 84 GLY A O 1
ATOM 669 N N . THR A 1 85 ? 10.767 10.714 -2.834 1.00 81.44 85 THR A N 1
ATOM 670 C CA . THR A 1 85 ? 9.682 11.475 -2.183 1.00 81.44 85 THR A CA 1
ATOM 671 C C . THR A 1 85 ? 9.581 11.190 -0.680 1.00 81.44 85 THR A C 1
ATOM 673 O O . THR A 1 85 ? 9.584 10.031 -0.241 1.00 81.44 85 THR A O 1
ATOM 676 N N . ALA A 1 86 ? 9.497 12.252 0.128 1.00 78.31 86 ALA A N 1
ATOM 677 C CA . ALA A 1 86 ? 9.356 12.166 1.581 1.00 78.31 86 ALA A CA 1
ATOM 678 C C . ALA A 1 86 ? 7.954 11.679 1.997 1.00 78.31 86 ALA A C 1
ATOM 680 O O . ALA A 1 86 ? 6.971 11.832 1.267 1.00 78.31 86 ALA A O 1
ATOM 681 N N . CYS A 1 87 ? 7.852 11.079 3.185 1.00 78.06 87 CYS A N 1
ATOM 682 C CA . CYS A 1 87 ? 6.587 10.640 3.767 1.00 78.06 87 CYS A CA 1
ATOM 683 C C . CYS A 1 87 ? 6.360 11.355 5.100 1.00 78.06 87 CYS A C 1
ATOM 685 O O . CYS A 1 87 ? 7.148 11.173 6.015 1.00 78.06 87 CYS A O 1
ATOM 687 N N . ILE A 1 88 ? 5.248 12.084 5.239 1.00 80.56 88 ILE A N 1
ATOM 688 C CA . ILE A 1 88 ? 4.839 12.682 6.526 1.00 80.56 88 ILE A CA 1
ATOM 689 C C . ILE A 1 88 ? 4.437 11.629 7.573 1.00 80.56 88 ILE A C 1
ATOM 691 O O . ILE A 1 88 ? 4.389 11.899 8.764 1.00 80.56 88 ILE A O 1
ATOM 695 N N . HIS A 1 89 ? 4.135 10.408 7.129 1.00 72.44 89 HIS A N 1
ATOM 696 C CA . HIS A 1 89 ? 3.611 9.337 7.971 1.00 72.44 89 HIS A CA 1
ATOM 697 C C . HIS A 1 89 ? 4.691 8.351 8.427 1.00 72.44 89 HIS A C 1
ATOM 699 O O . HIS A 1 89 ? 4.318 7.211 8.668 1.00 72.44 89 HIS A O 1
ATOM 705 N N . GLU A 1 90 ? 5.975 8.735 8.482 1.00 62.94 90 GLU A N 1
ATOM 706 C CA . GLU A 1 90 ? 7.155 7.896 8.809 1.00 62.94 90 GLU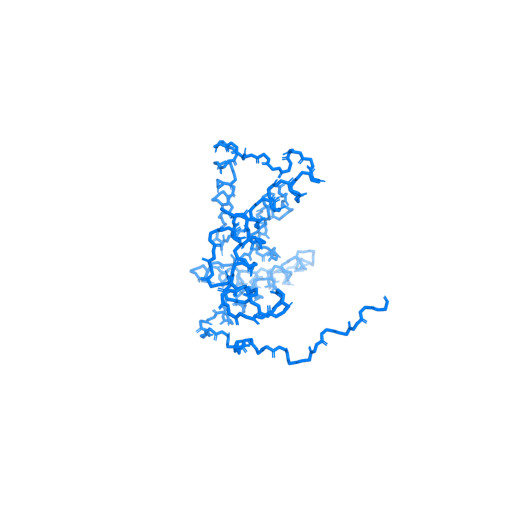 A CA 1
ATOM 707 C C . GLU A 1 90 ? 6.814 6.528 9.439 1.00 62.94 90 GLU A C 1
ATOM 709 O O . GLU A 1 90 ? 6.989 5.494 8.793 1.00 62.94 90 GLU A O 1
ATOM 714 N N . HIS A 1 91 ? 6.203 6.532 10.636 1.00 58.53 91 HIS A N 1
ATOM 715 C CA . HIS A 1 91 ? 5.746 5.333 11.358 1.00 58.53 91 HIS A CA 1
ATOM 716 C C . HIS A 1 91 ? 4.216 5.096 11.365 1.00 58.53 91 HIS A C 1
ATOM 718 O O . HIS A 1 91 ? 3.759 3.992 11.655 1.00 58.53 91 HIS A O 1
ATOM 724 N N . ALA A 1 92 ? 3.397 6.080 10.985 1.00 70.94 92 ALA A N 1
ATOM 725 C CA . ALA A 1 92 ? 1.928 6.010 10.936 1.00 70.94 92 ALA A CA 1
ATOM 726 C C . ALA A 1 92 ? 1.377 5.386 9.632 1.00 70.94 92 ALA A C 1
ATOM 728 O O . ALA A 1 92 ? 0.355 5.807 9.080 1.00 70.94 92 ALA A O 1
ATOM 729 N N . CYS A 1 93 ? 2.045 4.359 9.108 1.00 84.44 93 CYS A N 1
ATOM 730 C CA . CYS A 1 93 ? 1.763 3.822 7.776 1.00 84.44 93 CYS A CA 1
ATOM 731 C C . CYS A 1 93 ? 0.380 3.156 7.636 1.00 84.44 93 CYS A C 1
ATOM 733 O O . CYS A 1 93 ? -0.165 3.090 6.531 1.00 84.44 93 CYS A O 1
ATOM 735 N N . VAL A 1 94 ? -0.250 2.734 8.738 1.00 88.44 94 VAL A N 1
ATOM 736 C CA . VAL A 1 94 ? -1.617 2.175 8.731 1.00 88.44 94 VAL A CA 1
ATOM 737 C C . VAL A 1 94 ? -2.655 3.194 8.246 1.00 88.44 94 VAL A C 1
ATOM 739 O O . VAL A 1 94 ? -3.655 2.785 7.669 1.00 88.44 94 VAL A O 1
ATOM 742 N N . ARG A 1 95 ? -2.395 4.505 8.331 1.00 89.25 95 ARG A N 1
ATOM 743 C CA . ARG A 1 95 ? -3.263 5.543 7.735 1.00 89.25 95 ARG A CA 1
ATOM 744 C C . ARG A 1 95 ? -2.918 5.887 6.287 1.00 89.25 95 ARG A C 1
ATOM 746 O O . ARG A 1 95 ? -3.731 6.444 5.563 1.00 89.25 95 ARG A O 1
ATOM 753 N N . CYS A 1 96 ? -1.708 5.563 5.838 1.00 88.88 96 CYS A N 1
ATOM 754 C CA . CYS A 1 96 ? -1.234 5.990 4.528 1.00 88.88 96 CYS A CA 1
ATOM 755 C C . CYS A 1 96 ? -1.911 5.193 3.405 1.00 88.88 96 CYS A C 1
ATOM 757 O O . CYS A 1 96 ? -1.887 3.962 3.424 1.00 88.88 96 CYS A O 1
ATOM 759 N N . SER A 1 97 ? -2.446 5.881 2.397 1.00 87.62 97 SER A N 1
ATOM 760 C CA . SER A 1 97 ? -3.016 5.265 1.187 1.00 87.62 97 SER A CA 1
ATOM 761 C C . SER A 1 97 ? -1.974 4.549 0.322 1.00 87.62 97 SER A C 1
ATOM 763 O O . SER A 1 97 ? -2.315 3.650 -0.435 1.00 87.62 97 SER A O 1
ATOM 765 N N . LEU A 1 98 ? -0.696 4.921 0.454 1.00 88.50 98 LEU A N 1
ATOM 766 C CA . LEU A 1 98 ? 0.417 4.302 -0.273 1.00 88.50 98 LEU A CA 1
ATOM 767 C C . LEU A 1 98 ? 1.018 3.089 0.454 1.00 88.50 98 LEU A C 1
ATOM 769 O O . LEU A 1 98 ? 2.018 2.543 -0.007 1.00 88.50 98 LEU A O 1
ATOM 773 N N . LEU A 1 99 ? 0.459 2.666 1.592 1.00 89.12 99 LEU A N 1
ATOM 774 C CA . LEU A 1 99 ? 0.795 1.365 2.167 1.00 89.12 99 LEU A CA 1
ATOM 775 C C . LEU A 1 99 ? 0.038 0.295 1.384 1.00 89.12 99 LEU A C 1
ATOM 777 O O . LEU A 1 99 ? -1.186 0.238 1.475 1.00 89.12 99 LEU A O 1
ATOM 781 N N . ARG A 1 100 ? 0.769 -0.576 0.686 1.00 88.56 100 ARG A N 1
ATOM 782 C CA . ARG A 1 100 ? 0.233 -1.820 0.137 1.00 88.56 100 ARG A CA 1
ATOM 783 C C . ARG A 1 100 ? 0.359 -2.908 1.211 1.00 88.56 100 ARG A C 1
ATOM 785 O O . ARG A 1 100 ? 1.493 -3.287 1.524 1.00 88.56 100 ARG A O 1
ATOM 792 N N . PRO A 1 101 ? -0.752 -3.378 1.806 1.00 90.44 101 PRO A N 1
ATOM 793 C CA . PRO A 1 101 ? -0.697 -4.420 2.823 1.00 90.44 101 PRO A CA 1
ATOM 794 C C . PRO A 1 101 ? -0.145 -5.723 2.246 1.00 90.44 101 PRO A C 1
ATOM 796 O O . PRO A 1 101 ? -0.475 -6.091 1.117 1.00 90.44 101 PRO A O 1
ATOM 799 N N . ASP A 1 102 ? 0.681 -6.417 3.023 1.00 89.62 102 ASP A N 1
ATOM 800 C CA . ASP A 1 102 ? 1.097 -7.783 2.704 1.00 89.62 102 ASP A CA 1
ATOM 801 C C . ASP A 1 102 ? -0.010 -8.756 3.155 1.00 89.62 102 ASP A C 1
ATOM 803 O O . ASP A 1 102 ? -0.349 -8.751 4.343 1.00 89.62 102 ASP A O 1
ATOM 807 N N . PRO A 1 103 ? -0.577 -9.593 2.258 1.00 89.75 103 PRO A N 1
ATOM 808 C CA . PRO A 1 103 ? -1.548 -10.632 2.612 1.00 89.75 103 PRO A CA 1
ATOM 809 C C . PRO A 1 103 ? -1.134 -11.492 3.812 1.00 89.75 103 PRO A C 1
ATOM 811 O O . PRO A 1 103 ? -1.975 -11.808 4.654 1.00 89.75 103 PRO A O 1
ATOM 814 N N . ALA A 1 104 ? 0.158 -11.806 3.949 1.00 90.31 104 ALA A N 1
ATOM 815 C CA . ALA A 1 104 ? 0.674 -12.591 5.069 1.00 90.31 104 ALA A CA 1
ATOM 816 C C . ALA A 1 104 ? 0.578 -11.854 6.420 1.00 90.31 104 ALA A C 1
ATOM 818 O O . ALA A 1 104 ? 0.540 -12.488 7.471 1.00 90.31 104 ALA A O 1
ATOM 819 N N . GLN A 1 105 ? 0.506 -10.520 6.410 1.00 90.88 105 GLN A N 1
ATOM 820 C CA . GLN A 1 105 ? 0.412 -9.674 7.604 1.00 90.88 105 GLN A CA 1
ATOM 821 C C . GLN A 1 105 ? -1.032 -9.303 7.974 1.00 90.88 105 GLN A C 1
ATOM 823 O O . GLN A 1 105 ? -1.247 -8.470 8.857 1.00 90.88 105 GLN A O 1
ATOM 828 N N . ARG A 1 106 ? -2.043 -9.933 7.354 1.00 93.06 106 ARG A N 1
ATOM 829 C CA . ARG A 1 106 ? -3.462 -9.686 7.669 1.00 93.06 106 ARG A CA 1
ATOM 830 C C . ARG A 1 106 ? -3.770 -9.846 9.158 1.00 93.06 106 ARG A C 1
ATOM 832 O O . ARG A 1 106 ? -4.460 -9.003 9.724 1.00 93.06 106 ARG A O 1
ATOM 839 N N . GLY A 1 107 ? -3.246 -10.898 9.793 1.00 93.81 107 GLY A N 1
ATOM 840 C CA . GLY A 1 107 ? -3.447 -11.144 11.228 1.00 93.81 107 GLY A CA 1
ATOM 841 C C . GLY A 1 107 ? -2.988 -9.962 12.084 1.00 93.81 107 GLY A C 1
ATOM 842 O O . GLY A 1 107 ? -3.715 -9.500 12.956 1.00 93.81 107 GLY A O 1
ATOM 843 N N . ARG A 1 108 ? -1.849 -9.363 11.729 1.00 92.69 108 ARG A N 1
ATOM 844 C CA . ARG A 1 108 ? -1.319 -8.192 12.426 1.00 92.69 108 ARG A CA 1
ATOM 845 C C . ARG A 1 108 ? -2.177 -6.937 12.240 1.00 92.69 108 ARG A C 1
ATOM 847 O O . ARG A 1 108 ? -2.279 -6.134 13.162 1.00 92.69 108 ARG A O 1
ATOM 854 N N . LEU A 1 109 ? -2.816 -6.748 11.080 1.00 93.12 109 LEU A N 1
ATOM 855 C CA . LEU A 1 109 ? -3.793 -5.658 10.906 1.00 93.12 109 LEU A CA 1
ATOM 856 C C . LEU A 1 109 ? -5.020 -5.839 11.793 1.00 93.12 109 LEU A C 1
ATOM 858 O O . LEU A 1 109 ? -5.520 -4.852 12.326 1.00 93.12 109 LEU A O 1
ATOM 862 N N . VAL A 1 110 ? -5.484 -7.079 11.950 1.00 95.56 110 VAL A N 1
ATOM 863 C CA . VAL A 1 110 ? -6.602 -7.412 12.837 1.00 95.56 110 VAL A CA 1
ATOM 864 C C . VAL A 1 110 ? -6.245 -7.100 14.291 1.00 95.56 110 VAL A C 1
ATOM 866 O O . VAL A 1 110 ? -7.010 -6.417 14.961 1.00 95.56 110 VAL A O 1
ATOM 869 N N . GLU A 1 111 ? -5.049 -7.478 14.746 1.00 95.56 111 GLU A N 1
ATOM 870 C CA . GLU A 1 111 ? -4.559 -7.117 16.086 1.00 95.56 111 GLU A CA 1
ATOM 871 C C . GLU A 1 111 ? -4.505 -5.595 16.300 1.00 95.56 111 GLU A C 1
ATOM 873 O O . GLU A 1 111 ? -4.935 -5.090 17.337 1.00 95.56 111 GLU A O 1
ATOM 878 N N . ILE A 1 112 ? -4.010 -4.844 15.307 1.00 93.81 112 ILE A N 1
ATOM 879 C CA . ILE A 1 112 ? -3.972 -3.374 15.356 1.00 93.81 112 ILE A CA 1
ATOM 880 C C . ILE A 1 112 ? -5.389 -2.796 15.439 1.00 93.81 112 ILE A C 1
ATOM 882 O O . ILE A 1 112 ? -5.629 -1.891 16.237 1.00 93.81 112 ILE A O 1
ATOM 886 N N . ARG A 1 113 ? -6.329 -3.304 14.635 1.00 95.75 113 ARG A N 1
ATOM 887 C CA . ARG A 1 113 ? -7.738 -2.890 14.661 1.00 95.75 113 ARG A CA 1
ATOM 888 C C . ARG A 1 113 ? -8.349 -3.119 16.043 1.00 95.75 113 ARG A C 1
ATOM 890 O O . ARG A 1 113 ? -8.917 -2.192 16.612 1.00 95.75 113 ARG A O 1
ATOM 897 N N . ASP A 1 114 ? -8.199 -4.317 16.596 1.00 97.50 114 ASP A N 1
ATOM 898 C CA . ASP A 1 114 ? -8.799 -4.682 17.881 1.00 97.50 114 ASP A CA 1
ATOM 899 C C . ASP A 1 114 ? -8.194 -3.858 19.033 1.00 97.50 114 ASP A C 1
ATOM 901 O O . ASP A 1 114 ? -8.916 -3.387 19.914 1.00 97.50 114 ASP A O 1
ATOM 905 N N . ASN A 1 115 ? -6.887 -3.570 18.978 1.00 96.00 115 ASN A N 1
ATOM 906 C CA . ASN A 1 115 ? -6.241 -2.640 19.905 1.00 96.00 115 ASN A CA 1
ATOM 907 C C . ASN A 1 115 ? -6.820 -1.219 19.805 1.00 96.00 115 ASN A C 1
ATOM 909 O O . ASN A 1 115 ? -7.089 -0.596 20.832 1.00 96.00 115 ASN A O 1
ATOM 913 N N . LEU A 1 116 ? -7.041 -0.709 18.589 1.00 95.06 116 LEU A N 1
ATOM 914 C CA . LEU A 1 116 ? -7.629 0.616 18.377 1.00 95.06 116 LEU A CA 1
ATOM 915 C C . LEU A 1 116 ? -9.054 0.699 18.932 1.00 95.06 116 LEU A C 1
ATOM 917 O O . LEU A 1 116 ? -9.383 1.690 19.578 1.00 95.06 116 LEU A O 1
ATOM 921 N N . VAL A 1 117 ? -9.871 -0.342 18.745 1.00 96.88 117 VAL A N 1
ATOM 922 C CA . VAL A 1 117 ? -11.215 -0.429 19.343 1.00 96.88 117 VAL A CA 1
ATOM 923 C C . VAL A 1 117 ? -11.133 -0.372 20.869 1.00 96.88 117 VAL A C 1
ATOM 925 O O . VAL A 1 117 ? -11.845 0.415 21.492 1.00 96.88 117 VAL A O 1
ATOM 928 N N . GLY A 1 118 ? -10.223 -1.143 21.472 1.00 96.62 118 GLY A N 1
ATOM 929 C CA . GLY A 1 118 ? -10.001 -1.127 22.920 1.00 96.62 118 GLY A CA 1
ATOM 930 C C . GLY A 1 118 ? -9.594 0.253 23.443 1.00 96.62 118 GLY A C 1
ATOM 931 O O . GLY A 1 118 ? -10.175 0.738 24.414 1.00 96.62 118 GLY A O 1
ATOM 932 N N . ARG A 1 119 ? -8.656 0.920 22.758 1.00 94.44 119 ARG A N 1
ATOM 933 C CA . ARG A 1 119 ? -8.195 2.270 23.118 1.00 94.44 119 ARG A CA 1
ATOM 934 C C . ARG A 1 119 ? -9.272 3.340 22.958 1.00 94.44 119 ARG A C 1
ATOM 936 O O . ARG A 1 119 ? -9.316 4.267 23.758 1.00 94.44 119 ARG A O 1
ATOM 943 N N . ILE A 1 120 ? -10.139 3.229 21.949 1.00 95.19 120 ILE A N 1
ATOM 944 C CA . ILE A 1 120 ? -11.284 4.139 21.790 1.00 95.19 120 ILE A CA 1
ATOM 945 C C . ILE A 1 120 ? -12.249 3.964 22.962 1.00 95.19 120 ILE A C 1
ATOM 947 O O . ILE A 1 120 ? -12.615 4.952 23.591 1.00 95.19 120 ILE A O 1
ATOM 951 N N . ALA A 1 121 ? -12.601 2.721 23.301 1.00 94.94 121 ALA A N 1
ATOM 952 C CA . ALA A 1 121 ? -13.502 2.444 24.416 1.00 94.94 121 ALA A CA 1
ATOM 953 C C . ALA A 1 121 ? -12.926 2.925 25.759 1.00 94.94 121 ALA A C 1
ATOM 955 O O . ALA A 1 121 ? -13.668 3.372 26.627 1.00 94.94 121 ALA A O 1
ATOM 956 N N . GLU A 1 122 ? -11.611 2.818 25.954 1.00 94.56 122 GLU A N 1
ATOM 957 C CA . GLU A 1 122 ? -10.919 3.376 27.119 1.00 94.56 122 GLU A CA 1
ATOM 958 C C . GLU A 1 122 ? -10.996 4.902 27.155 1.00 94.56 122 GLU A C 1
ATOM 960 O O . GLU A 1 122 ? -11.465 5.462 28.142 1.00 94.56 122 GLU A O 1
ATOM 965 N N . ALA A 1 123 ? -10.633 5.571 26.061 1.00 93.69 123 ALA A N 1
ATOM 966 C CA . ALA A 1 123 ? -10.688 7.024 25.979 1.00 93.69 123 ALA A CA 1
ATOM 967 C C . ALA A 1 123 ? -12.115 7.575 26.169 1.00 93.69 123 ALA A C 1
ATOM 969 O O . ALA A 1 123 ? -12.283 8.644 26.753 1.00 93.69 123 ALA A O 1
ATOM 970 N N . GLU A 1 124 ? -13.146 6.851 25.722 1.00 93.19 124 GLU A N 1
ATOM 971 C CA . GLU A 1 124 ? -14.552 7.205 25.956 1.00 93.19 124 GLU A CA 1
ATOM 972 C C . GLU A 1 124 ? -14.947 7.090 27.436 1.00 93.19 124 GLU A C 1
ATOM 974 O O . GLU A 1 124 ? -15.648 7.968 27.938 1.00 93.19 124 GLU A O 1
ATOM 979 N N . ARG A 1 125 ? -14.475 6.059 28.153 1.00 93.38 125 ARG A N 1
ATOM 980 C CA . ARG A 1 125 ? -14.725 5.911 29.600 1.00 93.38 125 ARG A CA 1
ATOM 981 C C . ARG A 1 125 ? -14.037 6.995 30.425 1.00 93.38 125 ARG A C 1
ATOM 983 O O . ARG A 1 125 ? -14.646 7.522 31.348 1.00 93.38 125 ARG A O 1
ATOM 990 N N . GLU A 1 126 ? -12.797 7.329 30.075 1.00 91.94 126 GLU A N 1
ATOM 991 C CA . GLU A 1 126 ? -11.976 8.311 30.798 1.00 91.94 126 GLU A CA 1
ATOM 992 C C . GLU A 1 126 ? -12.233 9.766 30.352 1.00 91.94 126 GLU A C 1
ATOM 994 O O . GLU A 1 126 ? -11.682 10.711 30.916 1.00 91.94 126 GLU A O 1
ATOM 999 N N . GLY A 1 127 ? -13.072 9.977 29.330 1.00 90.19 127 GLY A N 1
ATOM 1000 C CA . GLY A 1 127 ? -13.417 11.308 28.824 1.00 90.19 127 GLY A CA 1
ATOM 1001 C C . GLY A 1 127 ? -12.293 12.008 28.045 1.00 90.19 127 GLY A C 1
ATOM 1002 O O . GLY A 1 127 ? -12.286 13.235 27.935 1.00 90.19 127 GLY A O 1
ATOM 1003 N N . TRP A 1 128 ? -11.339 11.265 27.475 1.00 89.38 128 TRP A N 1
ATOM 1004 C CA . TRP A 1 128 ? -10.207 11.804 26.706 1.00 89.38 128 TRP A CA 1
ATOM 1005 C C . TRP A 1 128 ? -10.588 12.138 25.260 1.00 89.38 128 TRP A C 1
ATOM 1007 O O . TRP A 1 128 ? -10.122 11.527 24.297 1.00 89.38 128 TRP A O 1
ATOM 1017 N N . LEU A 1 129 ? -11.428 13.160 25.096 1.00 78.88 129 LEU A N 1
ATOM 1018 C CA . LEU A 1 129 ? -12.013 13.533 23.802 1.00 78.88 129 LEU A CA 1
ATOM 1019 C C . LEU A 1 129 ? -10.981 13.922 22.726 1.00 78.88 129 LEU A C 1
ATOM 1021 O O . LEU A 1 129 ? -11.249 13.752 21.53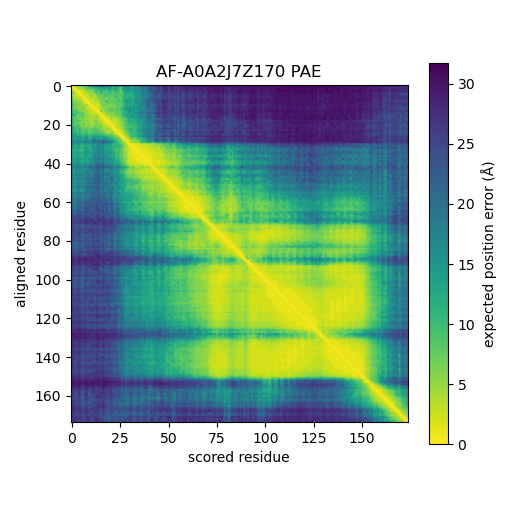8 1.00 78.88 129 LEU A O 1
ATOM 1025 N N . GLY A 1 130 ? -9.800 14.409 23.120 1.00 81.94 130 GLY A N 1
ATOM 1026 C CA . GLY A 1 130 ? -8.761 14.858 22.185 1.00 81.94 130 GLY A CA 1
ATOM 1027 C C . GLY A 1 130 ? -8.088 13.736 21.386 1.00 81.94 130 GLY A C 1
ATOM 1028 O O . GLY A 1 130 ? -7.696 13.953 20.242 1.00 81.94 130 GLY A O 1
ATOM 1029 N N . GLU A 1 131 ? -7.972 12.529 21.948 1.00 80.88 131 GLU A N 1
ATOM 1030 C CA . GLU A 1 131 ? -7.276 11.412 21.286 1.00 80.88 131 GLU A CA 1
ATOM 1031 C C . GLU A 1 131 ? -8.207 10.535 20.438 1.00 80.88 131 GLU A C 1
ATOM 1033 O O . GLU A 1 131 ? -7.761 9.894 19.480 1.00 80.88 131 GLU A O 1
ATOM 1038 N N . ILE A 1 132 ? -9.507 10.532 20.755 1.00 91.69 132 ILE A N 1
ATOM 1039 C CA . ILE A 1 132 ? -10.504 9.641 20.144 1.00 91.69 132 ILE A CA 1
ATOM 1040 C C . ILE A 1 132 ? -10.575 9.826 18.629 1.00 91.69 132 ILE A C 1
ATOM 1042 O O . ILE A 1 132 ? -10.599 8.839 17.894 1.00 91.69 132 ILE A O 1
ATOM 1046 N N . GLU A 1 133 ? -10.569 11.068 18.144 1.00 90.06 133 GLU A N 1
ATOM 1047 C CA . GLU A 1 133 ? -10.703 11.335 16.709 1.00 90.06 133 GLU A CA 1
ATOM 1048 C C . GLU A 1 133 ? -9.529 10.747 15.916 1.00 90.06 133 GLU A C 1
ATOM 1050 O O . GLU A 1 133 ? -9.710 10.058 14.910 1.00 90.06 133 GLU A O 1
ATOM 1055 N N . GLY A 1 134 ? -8.305 10.909 16.427 1.00 89.94 134 GLY A N 1
ATOM 1056 C CA . GLY A 1 134 ? -7.125 10.293 15.831 1.00 89.94 134 GLY A CA 1
ATOM 1057 C C . GLY A 1 134 ? -7.231 8.765 15.803 1.00 89.94 134 GLY A C 1
ATOM 1058 O O . GLY A 1 134 ? -6.914 8.139 14.787 1.00 89.94 134 GLY A O 1
ATOM 1059 N N . LEU A 1 135 ? -7.693 8.152 16.892 1.00 92.12 135 LEU A N 1
ATOM 1060 C CA . LEU A 1 135 ? -7.870 6.701 16.968 1.00 92.12 135 LEU A CA 1
ATOM 1061 C C . LEU A 1 135 ? -8.938 6.200 15.985 1.00 92.12 135 LEU A C 1
ATOM 1063 O O . LEU A 1 135 ? -8.704 5.196 15.309 1.00 92.12 135 LEU A O 1
ATOM 1067 N N . ARG A 1 136 ? -10.051 6.924 15.819 1.00 93.56 136 ARG A N 1
ATOM 1068 C CA . ARG A 1 136 ? -11.108 6.595 14.847 1.00 93.56 136 ARG A CA 1
ATOM 1069 C C . ARG A 1 136 ? -10.606 6.647 13.404 1.00 93.56 136 ARG A C 1
ATOM 1071 O O . ARG A 1 136 ? -10.881 5.730 12.632 1.00 93.56 136 ARG A O 1
ATOM 1078 N N . VAL A 1 137 ? -9.787 7.639 13.050 1.00 92.81 137 VAL A N 1
ATOM 1079 C CA . VAL A 1 137 ? -9.151 7.711 11.719 1.00 92.81 137 VAL A CA 1
ATOM 1080 C C . VAL A 1 137 ? -8.199 6.531 11.482 1.00 92.81 137 VAL A C 1
ATOM 1082 O O . VAL A 1 137 ? -8.179 5.950 10.391 1.00 92.81 137 VAL A O 1
ATOM 1085 N N . SER A 1 138 ? -7.412 6.145 12.496 1.00 92.38 138 SER A N 1
ATOM 1086 C CA . SER A 1 138 ? -6.582 4.932 12.423 1.00 92.38 138 SER A CA 1
ATOM 1087 C C . SER A 1 138 ? -7.430 3.678 12.208 1.00 92.38 138 SER A C 1
ATOM 1089 O O . SER A 1 138 ? -7.068 2.854 11.369 1.00 92.38 138 SER A O 1
ATOM 1091 N N . LEU A 1 139 ? -8.537 3.545 12.946 1.00 95.31 139 LEU A N 1
ATOM 1092 C CA . LEU A 1 139 ? -9.427 2.387 12.890 1.00 95.31 139 LEU A CA 1
ATOM 1093 C C . LEU A 1 139 ? -10.045 2.240 11.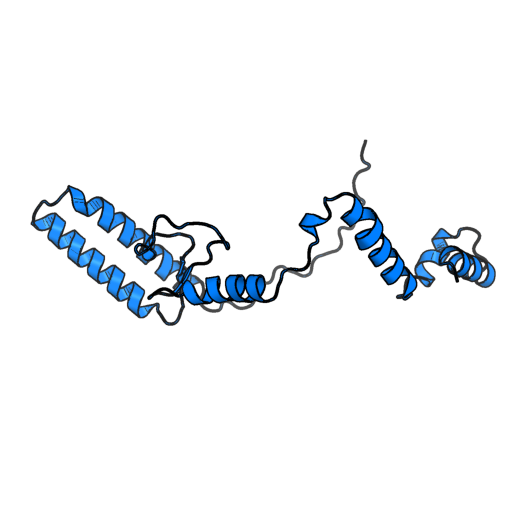498 1.00 95.31 139 LEU A C 1
ATOM 1095 O O . LEU A 1 139 ? -9.869 1.205 10.861 1.00 95.31 139 LEU A O 1
ATOM 1099 N N . ALA A 1 140 ? -10.631 3.316 10.967 1.00 95.38 140 ALA A N 1
ATOM 1100 C CA . ALA A 1 140 ? -11.209 3.329 9.625 1.00 95.38 140 ALA A CA 1
ATOM 1101 C C . ALA A 1 140 ? -10.185 2.946 8.539 1.00 95.38 140 ALA A C 1
ATOM 1103 O O . ALA A 1 140 ? -10.504 2.245 7.574 1.00 95.38 140 ALA A O 1
ATOM 1104 N N . SER A 1 141 ? -8.930 3.375 8.706 1.00 93.88 141 SER A N 1
ATOM 1105 C CA . SER A 1 141 ? -7.849 3.025 7.782 1.00 93.88 141 SER A CA 1
ATOM 1106 C C . SER A 1 141 ? -7.448 1.548 7.877 1.00 93.88 141 SER A C 1
ATOM 1108 O O . SER A 1 141 ? -7.155 0.930 6.851 1.00 93.88 141 SER A O 1
ATOM 1110 N N . ALA A 1 142 ? -7.432 0.977 9.087 1.00 94.56 142 ALA A N 1
ATOM 1111 C CA . ALA A 1 142 ? -7.163 -0.443 9.304 1.00 94.56 142 ALA A CA 1
ATOM 1112 C C . ALA A 1 142 ? -8.281 -1.314 8.707 1.00 94.56 142 ALA A C 1
ATOM 1114 O O . ALA A 1 142 ? -7.988 -2.227 7.935 1.00 94.56 142 ALA A O 1
ATOM 1115 N N . ASP A 1 143 ? -9.546 -0.973 8.965 1.00 95.50 143 ASP A N 1
ATOM 1116 C CA . ASP A 1 143 ? -10.713 -1.683 8.427 1.00 95.50 143 ASP A CA 1
ATOM 1117 C C . ASP A 1 143 ? -10.762 -1.643 6.901 1.00 95.50 143 ASP A C 1
ATOM 1119 O O . ASP A 1 143 ? -10.977 -2.667 6.249 1.00 95.50 143 ASP A O 1
ATOM 1123 N N . SER A 1 144 ? -10.485 -0.475 6.314 1.00 94.19 144 SER A N 1
ATOM 1124 C CA . SER A 1 144 ? -10.415 -0.321 4.859 1.00 94.19 144 SER A CA 1
ATOM 1125 C C . SER A 1 144 ? -9.349 -1.229 4.246 1.00 94.19 144 SER A C 1
ATOM 1127 O O . SER A 1 144 ? -9.572 -1.819 3.191 1.00 94.19 144 SER A O 1
ATOM 1129 N N . LYS A 1 145 ? -8.191 -1.369 4.903 1.00 92.75 145 LYS A N 1
ATOM 1130 C CA . LYS A 1 145 ? -7.098 -2.229 4.430 1.00 92.75 145 LYS A CA 1
ATOM 1131 C C . LYS A 1 145 ? -7.431 -3.707 4.551 1.00 92.75 145 LYS A C 1
ATOM 1133 O O . LYS A 1 145 ? -7.199 -4.440 3.597 1.00 92.75 145 LYS A O 1
ATOM 1138 N N . ILE A 1 146 ? -8.010 -4.130 5.673 1.00 93.69 146 ILE A N 1
ATOM 1139 C CA . ILE A 1 146 ? -8.471 -5.513 5.857 1.00 93.69 146 ILE A CA 1
ATOM 1140 C C . ILE A 1 146 ? -9.517 -5.853 4.791 1.00 93.69 146 ILE A C 1
ATOM 1142 O O . ILE A 1 146 ? -9.373 -6.850 4.089 1.00 93.69 146 ILE A O 1
ATOM 1146 N N . SER A 1 147 ? -10.500 -4.973 4.589 1.00 92.38 147 SER A N 1
ATOM 1147 C CA . SER A 1 147 ? -11.551 -5.156 3.581 1.00 92.38 147 SER A CA 1
ATOM 1148 C C . SER A 1 147 ? -10.980 -5.253 2.164 1.00 92.38 147 SER A C 1
ATOM 1150 O O . SER A 1 147 ? -11.403 -6.100 1.383 1.00 92.38 147 SER A O 1
ATOM 1152 N N . GLN A 1 148 ? -9.984 -4.425 1.828 1.00 88.62 148 GLN A N 1
ATOM 1153 C CA . GLN A 1 148 ? -9.284 -4.506 0.542 1.00 88.62 148 GLN A CA 1
ATOM 1154 C C . GLN A 1 148 ? -8.549 -5.838 0.365 1.00 88.62 148 GLN A C 1
ATOM 1156 O O . GLN A 1 148 ? -8.579 -6.400 -0.727 1.00 88.62 148 GLN A O 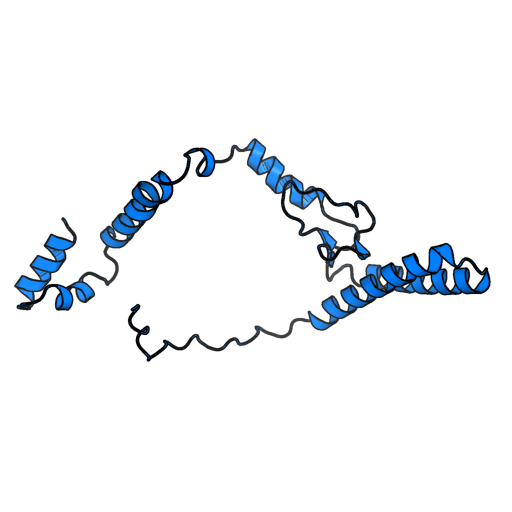1
ATOM 1161 N N . MET A 1 149 ? -7.900 -6.353 1.411 1.00 89.31 149 MET A N 1
ATOM 1162 C CA . MET A 1 149 ? -7.216 -7.649 1.361 1.00 89.31 149 MET A CA 1
ATOM 1163 C C . MET A 1 149 ? -8.204 -8.804 1.195 1.00 89.31 149 MET A C 1
ATOM 1165 O O . MET A 1 149 ? -7.952 -9.699 0.394 1.00 89.31 149 MET A O 1
ATOM 1169 N N . ASP A 1 150 ? -9.339 -8.745 1.892 1.00 88.31 150 ASP A N 1
ATOM 1170 C CA . ASP A 1 150 ? -10.395 -9.757 1.818 1.00 88.31 150 ASP A CA 1
ATOM 1171 C C . ASP A 1 150 ? -11.083 -9.756 0.446 1.00 88.31 150 ASP A C 1
ATOM 1173 O O . ASP A 1 150 ? -11.319 -10.815 -0.133 1.00 88.31 150 ASP A O 1
ATOM 1177 N N . ALA A 1 151 ? -11.327 -8.572 -0.125 1.00 84.12 151 ALA A N 1
ATOM 1178 C CA . ALA A 1 151 ? -11.851 -8.428 -1.483 1.00 84.12 151 ALA A CA 1
ATOM 1179 C C . ALA A 1 151 ? -10.836 -8.849 -2.563 1.00 84.12 151 ALA A C 1
ATOM 1181 O O . ALA A 1 151 ? -11.232 -9.269 -3.647 1.00 84.12 151 ALA A O 1
ATOM 1182 N N . SER A 1 152 ? -9.534 -8.752 -2.267 1.00 74.06 152 SER A N 1
ATOM 1183 C CA . SER A 1 152 ? -8.440 -9.158 -3.163 1.00 74.06 152 SER A CA 1
ATOM 1184 C C . SER A 1 152 ? -8.114 -10.655 -3.094 1.00 74.06 152 SER A C 1
ATOM 1186 O O . SER A 1 152 ? -7.127 -11.082 -3.697 1.00 74.06 152 SER A O 1
ATOM 1188 N N . SER A 1 153 ? -8.921 -11.459 -2.385 1.00 63.38 153 SER A N 1
ATOM 1189 C CA . SER A 1 153 ? -8.921 -12.922 -2.529 1.00 63.38 153 SER A CA 1
ATOM 1190 C C . SER A 1 153 ? -8.930 -13.260 -4.023 1.00 63.38 153 SER A C 1
ATOM 1192 O O . SER A 1 153 ? -9.616 -12.542 -4.749 1.00 63.38 153 SER A O 1
ATOM 1194 N N . PRO A 1 154 ? -8.158 -14.253 -4.515 1.00 61.22 154 PRO A N 1
ATOM 1195 C CA . PRO A 1 154 ? -7.859 -14.432 -5.935 1.00 61.22 154 PRO A CA 1
ATOM 1196 C C . PRO A 1 154 ? -9.120 -14.774 -6.738 1.00 61.22 154 PRO A C 1
ATOM 1198 O O . PRO A 1 154 ? -9.359 -15.913 -7.130 1.00 61.22 154 PRO A O 1
ATOM 1201 N N . GLY A 1 155 ? -9.936 -13.760 -7.007 1.00 59.75 155 GLY A N 1
ATOM 1202 C CA . GLY A 1 155 ? -10.847 -13.732 -8.119 1.00 59.75 155 GLY A CA 1
ATOM 1203 C C . GLY A 1 155 ? -9.962 -13.896 -9.333 1.00 59.75 155 GLY A C 1
ATOM 1204 O O . GLY A 1 155 ? -8.996 -13.149 -9.509 1.00 59.75 155 GLY A O 1
ATOM 1205 N N . GLY A 1 156 ? -10.232 -14.950 -10.098 1.00 67.12 156 GLY A N 1
ATOM 1206 C CA . GLY A 1 156 ? -9.512 -15.240 -11.325 1.00 67.12 156 GLY A CA 1
ATOM 1207 C C . GLY A 1 156 ? -9.403 -14.005 -12.228 1.00 67.12 156 GLY A C 1
ATOM 1208 O O . GLY A 1 156 ? -10.071 -12.994 -11.996 1.00 67.12 156 GLY A O 1
ATOM 1209 N N . PRO A 1 157 ? -8.552 -14.069 -13.261 1.00 72.50 157 PRO A N 1
ATOM 1210 C CA . PRO A 1 157 ? -8.284 -12.933 -14.133 1.00 72.50 157 PRO A CA 1
ATOM 1211 C C . PRO A 1 157 ? -9.580 -12.214 -14.517 1.00 72.50 157 PRO A C 1
ATOM 1213 O O . PRO A 1 157 ? -10.505 -12.834 -15.046 1.00 72.50 157 PRO A O 1
ATOM 1216 N N . VAL A 1 158 ? -9.647 -10.911 -14.224 1.00 74.56 158 VAL A N 1
ATOM 1217 C CA . VAL A 1 158 ? -10.766 -10.066 -14.647 1.00 74.56 158 VAL A CA 1
ATOM 1218 C C . VAL A 1 158 ? -10.814 -10.141 -16.168 1.00 74.56 158 VAL A C 1
ATOM 1220 O O . VAL A 1 158 ? -9.897 -9.678 -16.849 1.00 74.56 158 VAL A O 1
ATOM 1223 N N . ASN A 1 159 ? -11.850 -10.784 -16.705 1.00 79.50 159 ASN A N 1
ATOM 1224 C CA . ASN A 1 159 ? -12.004 -10.929 -18.142 1.00 79.50 159 ASN A CA 1
ATOM 1225 C C . ASN A 1 159 ? -12.441 -9.578 -18.718 1.00 79.50 159 ASN A C 1
ATOM 1227 O O . ASN A 1 159 ? -13.613 -9.219 -18.674 1.00 79.50 159 ASN A O 1
ATOM 1231 N N . LEU A 1 160 ? -11.475 -8.818 -19.232 1.00 82.00 160 LEU A N 1
ATOM 1232 C CA . LEU A 1 160 ? -11.706 -7.529 -19.889 1.00 82.00 160 LEU A CA 1
ATOM 1233 C C . LEU A 1 160 ? -12.270 -7.677 -21.317 1.00 82.00 160 LEU A C 1
ATOM 1235 O O . LEU A 1 160 ? -12.454 -6.677 -22.007 1.00 82.00 160 LEU A O 1
ATOM 1239 N N . GLY A 1 161 ? -12.539 -8.908 -21.766 1.00 83.38 161 GLY A N 1
ATOM 1240 C CA . GLY A 1 161 ? -12.826 -9.231 -23.159 1.00 83.38 161 GLY A CA 1
ATOM 1241 C C . GLY A 1 161 ? -11.581 -9.156 -24.048 1.00 83.38 161 GLY A C 1
ATOM 1242 O O . GLY A 1 161 ? -10.566 -8.544 -23.707 1.00 83.38 161 GLY A O 1
ATOM 1243 N N . LEU A 1 162 ? -11.646 -9.794 -25.219 1.00 84.56 162 LEU A N 1
ATOM 1244 C CA . LEU A 1 162 ? -10.667 -9.546 -26.276 1.00 84.56 162 LEU A CA 1
ATOM 1245 C C . LEU A 1 162 ? -10.913 -8.135 -26.829 1.00 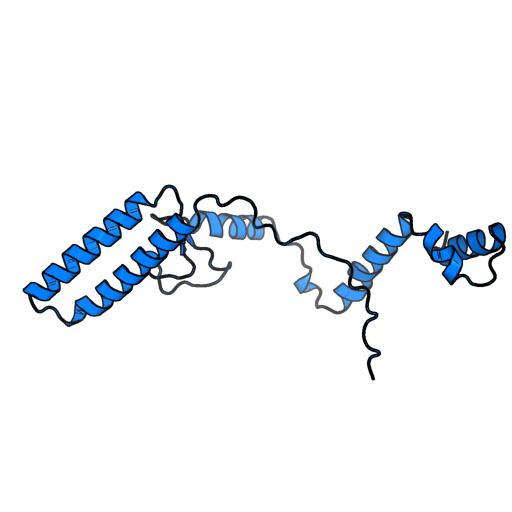84.56 162 LEU A C 1
ATOM 1247 O O . LEU A 1 162 ? -12.060 -7.824 -27.163 1.00 84.56 162 LEU A O 1
ATOM 1251 N N . PRO A 1 163 ? -9.883 -7.280 -26.958 1.00 81.50 163 PRO A N 1
ATOM 1252 C CA . PRO A 1 163 ? -10.052 -5.978 -27.584 1.00 81.50 163 PRO A CA 1
ATOM 1253 C C . PRO A 1 163 ? -10.537 -6.170 -29.026 1.00 81.50 163 PRO A C 1
ATOM 1255 O O . PRO A 1 163 ? -9.825 -6.702 -29.877 1.00 81.50 163 PRO A O 1
ATOM 1258 N N . THR A 1 164 ? -11.767 -5.747 -29.303 1.00 82.31 164 THR A N 1
ATOM 1259 C CA . THR A 1 164 ? -12.331 -5.764 -30.653 1.00 82.31 164 THR A CA 1
ATOM 1260 C C . THR A 1 164 ? -11.760 -4.605 -31.458 1.00 82.31 164 THR A C 1
ATOM 1262 O O . THR A 1 164 ? -11.708 -3.466 -30.984 1.00 82.31 164 THR A O 1
ATOM 1265 N N . ARG A 1 165 ? -11.347 -4.873 -32.701 1.00 74.44 165 ARG A N 1
ATOM 1266 C CA . ARG A 1 165 ? -10.942 -3.823 -33.640 1.00 74.44 165 ARG A CA 1
ATOM 1267 C C . ARG A 1 165 ? -12.130 -2.884 -33.850 1.00 74.44 165 ARG A C 1
ATOM 1269 O O . ARG A 1 165 ? -13.202 -3.332 -34.237 1.00 74.44 165 ARG A O 1
ATOM 1276 N N . ARG A 1 166 ? -11.940 -1.586 -33.611 1.00 69.62 166 ARG A N 1
ATOM 1277 C CA . ARG A 1 166 ? -12.926 -0.571 -33.996 1.00 69.62 166 ARG A CA 1
ATOM 1278 C C . ARG A 1 166 ? -13.098 -0.633 -35.521 1.00 69.62 166 ARG A C 1
ATOM 1280 O O . ARG A 1 166 ? -12.122 -0.434 -36.243 1.00 69.62 166 ARG A O 1
ATOM 1287 N N . GLU A 1 167 ? -14.305 -0.942 -35.988 1.00 76.12 167 GLU A N 1
ATOM 1288 C CA . GLU A 1 167 ? -14.637 -1.009 -37.422 1.00 76.12 167 GLU A CA 1
ATOM 1289 C C . GLU A 1 167 ? -14.776 0.385 -38.049 1.00 76.12 167 GLU A C 1
ATOM 1291 O O . GLU A 1 167 ? -14.540 0.569 -39.240 1.00 76.12 167 GLU A O 1
ATOM 1296 N N . GLU A 1 168 ? -15.104 1.387 -37.234 1.00 70.31 168 GLU A N 1
ATOM 1297 C CA . GLU A 1 168 ? -15.361 2.744 -37.697 1.00 70.31 168 GLU A CA 1
ATOM 1298 C C . GLU A 1 168 ? -14.054 3.550 -37.876 1.00 70.31 168 GLU A C 1
ATOM 1300 O O . GLU A 1 168 ? -13.240 3.631 -36.941 1.00 70.31 168 GLU A O 1
ATOM 1305 N N . PRO A 1 169 ? -13.815 4.154 -39.056 1.00 72.62 169 PRO A N 1
ATOM 1306 C CA . PRO A 1 169 ? -12.641 4.985 -39.292 1.00 72.62 169 PRO A CA 1
ATOM 1307 C C . PRO A 1 169 ? -12.649 6.228 -38.392 1.00 72.62 169 PRO A C 1
ATOM 1309 O O . PRO A 1 169 ? -13.690 6.805 -38.090 1.00 72.62 169 PRO A O 1
ATOM 1312 N N . TRP A 1 170 ? -11.457 6.647 -37.955 1.00 60.44 170 TRP A N 1
ATOM 1313 C CA . TRP A 1 170 ? -11.270 7.851 -37.140 1.00 60.44 170 TRP A CA 1
ATOM 1314 C C . TRP A 1 170 ? -11.926 9.065 -37.825 1.00 60.44 170 TRP A C 1
ATOM 1316 O O . TRP A 1 170 ? -11.654 9.286 -39.009 1.00 60.44 170 TRP A O 1
ATOM 1326 N N . PRO A 1 171 ? -12.754 9.868 -37.126 1.00 69.25 171 PRO A N 1
ATOM 1327 C CA . PRO A 1 171 ? -13.400 11.020 -37.742 1.00 69.25 171 PRO A CA 1
ATOM 1328 C C . PRO A 1 171 ? -12.334 11.979 -38.272 1.00 69.25 171 PRO A C 1
ATOM 1330 O O . PRO A 1 171 ? -11.365 12.287 -37.571 1.00 69.25 171 PRO A O 1
ATOM 1333 N N . ALA A 1 172 ? -12.496 12.430 -39.518 1.00 69.00 172 ALA A N 1
ATOM 1334 C CA . ALA A 1 172 ? -11.571 13.370 -40.138 1.00 69.00 172 ALA A CA 1
ATOM 1335 C C . ALA A 1 172 ? -11.358 14.568 -39.199 1.00 69.00 172 ALA A C 1
ATOM 1337 O O . ALA A 1 172 ? -12.319 15.229 -38.796 1.00 69.00 172 ALA A O 1
ATOM 1338 N N . ARG A 1 173 ? -10.099 14.819 -38.804 1.00 61.34 173 ARG A N 1
ATOM 1339 C CA . ARG A 1 173 ? -9.753 16.060 -38.103 1.00 61.34 173 ARG A CA 1
ATOM 1340 C C . ARG A 1 173 ? -10.103 17.211 -39.049 1.00 61.34 173 ARG A C 1
ATOM 1342 O O . ARG A 1 173 ? -9.619 17.206 -40.178 1.00 61.34 173 ARG A O 1
ATOM 1349 N N . LYS A 1 174 ? -10.984 18.110 -38.600 1.00 52.22 174 LYS A N 1
ATOM 1350 C CA . LYS A 1 174 ? -11.251 19.380 -39.286 1.00 52.22 174 LYS A CA 1
ATOM 1351 C C . LYS A 1 174 ? -9.986 20.224 -39.351 1.00 52.22 174 LYS A C 1
ATOM 1353 O O . LYS A 1 174 ? -9.183 20.125 -38.394 1.00 52.22 174 LYS A O 1
#

Nearest PDB structures (foldseek):
  8aaf-assembly1_U  TM=4.580E-01  e=7.232E+00  Saccharomyces cerevisiae

Sequence (174 aa):
MDLAAQAKTGQVIAGHTNINTTMGYAAIYPTETIEAHRVFVTCRRRALRPAEEHRTPTDTEWEDFLGYFERRKLSVGTCVRAYGTACIHEHACVRCSLLRPDPAQRGRLVEIRDNLVGRIAEAEREGWLGEIEGLRVSLASADSKISQMDASSPGGPVNLGLPTRREEPWPARK

Organism: Streptomyces malaysiensis (NCBI:txid92644)

pLDDT: mean 79.9, std 12.41, range [48.31, 97.5]

Radius of gyration: 29.18 Å; Cα contacts (8 Å, |Δi|>4): 103; chains: 1; bounding box: 41×35×93 Å

Mean predicted aligned error: 15.05 Å

Foldseek 3Di:
DDLVVVLVVQCVVVVPPDSVVSNVVSPPDDVVVVVVVVCCVPVPVCVVDPCVVVDDDDPVSVCLQVVVQVVQAAPFAGQQDDPPDDDPCVNVCLLPPRGQGDLVNLVVLVVLLVVLVVVLVVCVVVVVVPCNVVSVSSNVSSVVNNVVSVVVPCPDDPCPDDDDPDPDDDPDDD

Solvent-accessible surface area (backbone atoms only — not comparable to full-atom values): 10620 Å² total; per-residue (Å²): 130,56,69,70,52,53,27,48,50,48,15,64,76,71,68,50,94,49,57,78,77,32,46,66,73,59,60,83,71,44,69,63,58,58,49,51,49,49,46,46,48,61,63,57,55,49,65,76,43,67,68,75,85,68,58,81,81,51,70,67,57,48,50,52,56,56,48,52,59,66,72,36,63,50,99,49,27,38,56,72,64,62,87,98,62,88,66,96,45,82,84,54,43,66,61,42,87,49,45,46,71,36,78,89,32,49,68,58,48,51,53,53,35,54,51,37,54,52,51,41,57,48,31,63,73,75,63,43,69,83,56,40,62,61,41,50,53,43,34,56,32,34,53,53,50,53,50,51,55,64,70,60,48,86,70,68,83,81,82,83,66,80,87,72,81,78,84,70,76,79,76,79,80,127